Protein AF-A0A2W4M246-F1 (afdb_monomer)

Secondary structure (DSSP, 8-state):
-------TT---PPPP---SEEE-HHHHHHHHHHHHHIIIIIHHHH-TT--HHHHHHHHHHHHHHHHHHHHHHHHHHHHHHHHTT----SSEEEBTTBSTTTS----SSHHHHHHHHHHHHHHHHHHHHHHHTT-

Solvent-accessible surface area (backbone atoms only — not comparable to full-atom values): 7884 Å² total; per-residue (Å²): 140,87,89,76,84,74,67,95,68,86,67,83,69,82,76,73,93,60,72,59,64,42,77,42,76,61,36,55,53,48,52,53,51,46,29,50,44,30,40,72,58,47,36,56,72,77,42,62,88,49,54,76,67,60,27,47,51,52,18,45,52,52,45,54,51,50,52,50,48,54,51,52,25,48,49,41,31,43,53,46,17,49,73,71,72,26,92,58,67,86,50,46,58,42,42,82,90,47,41,77,82,77,44,63,50,81,48,92,41,75,66,52,43,51,52,52,63,44,42,26,59,49,51,50,49,52,55,53,49,55,55,61,76,75,110

Mean predicted aligned error: 11.43 Å

Radius of gyration: 18.91 Å; Cα contacts (8 Å, |Δi|>4): 111; chains: 1; bounding box: 40×26×62 Å

Foldseek 3Di:
DPPDPPPPPPDPPPDDPDPQEDEDPVVVVLLVVQLCCQLPPVCCVPPVVQDDPRSSVVSNVVSVVVVVLLVQLQVQLQVLLVVVVFDADSHQYQDPVGRLPRSQGPQPDPVSNVVSVVRSVVSSVVVVVVVVVVD

Sequence (135 aa):
MDWLATSRAGRILPRRPGQPFAFEPISVLALVAGLWFAATLYMPVVAPALTGSVRWLAALLIVLLAALSVLAHGFAHVAAARWLGSPAPARLRISLLGDAAQVWPRAASNRDGALAALIGPCASLLLAGARAGVW

Structure (mmCIF, N/CA/C/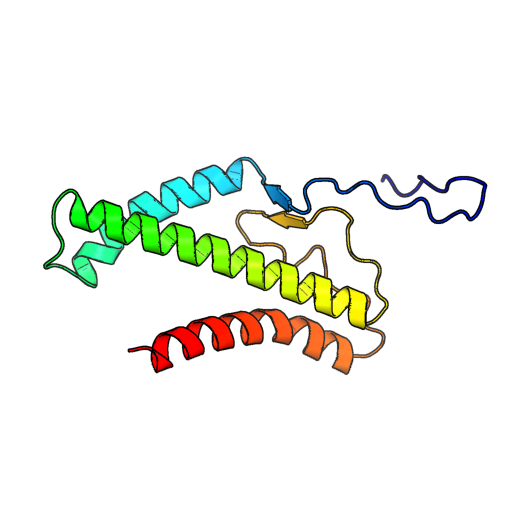O backbone):
data_AF-A0A2W4M246-F1
#
_entry.id   AF-A0A2W4M246-F1
#
loop_
_atom_site.group_PDB
_atom_site.id
_atom_site.type_symbol
_atom_site.label_atom_id
_atom_site.label_alt_id
_atom_site.label_comp_id
_atom_site.label_asym_id
_atom_site.label_entity_id
_atom_site.label_seq_id
_atom_site.pdbx_PDB_ins_code
_atom_site.Cartn_x
_atom_site.Cartn_y
_atom_site.Cartn_z
_atom_site.occupancy
_atom_site.B_iso_or_equiv
_atom_site.auth_seq_id
_atom_site.auth_comp_id
_atom_site.auth_asym_id
_atom_site.auth_atom_id
_atom_site.pdbx_PDB_model_num
ATOM 1 N N . MET A 1 1 ? 1.145 -6.935 27.470 1.00 39.19 1 MET A N 1
ATOM 2 C CA . MET A 1 1 ? 0.658 -6.279 28.696 1.00 39.19 1 MET A CA 1
ATOM 3 C C . MET A 1 1 ? 1.143 -4.845 28.673 1.00 39.19 1 MET A C 1
ATOM 5 O O . MET A 1 1 ? 2.340 -4.668 28.765 1.00 39.19 1 MET A O 1
ATOM 9 N N . ASP A 1 2 ? 0.234 -3.891 28.452 1.00 32.50 2 ASP A N 1
ATOM 10 C CA . ASP A 1 2 ? 0.412 -2.444 28.691 1.00 32.50 2 ASP A CA 1
ATOM 11 C C . ASP A 1 2 ? -0.978 -1.779 28.621 1.00 32.50 2 ASP A C 1
ATOM 13 O O . ASP A 1 2 ? -1.289 -0.957 27.764 1.00 32.50 2 ASP A O 1
ATOM 17 N N . TRP A 1 3 ? -1.881 -2.234 29.497 1.00 35.41 3 TRP A N 1
ATOM 18 C CA . TRP A 1 3 ? -3.277 -1.776 29.573 1.00 35.41 3 TRP A CA 1
ATOM 19 C C . TRP A 1 3 ? -3.534 -0.776 30.711 1.00 35.41 3 TRP A C 1
ATOM 21 O O . TRP A 1 3 ? -4.682 -0.533 31.068 1.00 35.41 3 TRP A O 1
ATOM 31 N N . LEU A 1 4 ? -2.498 -0.161 31.285 1.00 39.50 4 LEU A N 1
ATOM 32 C CA . LEU A 1 4 ? -2.653 0.736 32.434 1.00 39.50 4 LEU A CA 1
ATOM 33 C C . LEU A 1 4 ? -1.945 2.073 32.219 1.00 39.50 4 LEU A C 1
ATOM 35 O O . LEU A 1 4 ? -0.964 2.401 32.872 1.00 39.50 4 LEU A O 1
ATOM 39 N N . ALA A 1 5 ? -2.525 2.888 31.344 1.00 37.91 5 ALA A N 1
ATOM 40 C CA . ALA A 1 5 ? -2.490 4.337 31.515 1.00 37.91 5 ALA A CA 1
ATOM 41 C C . ALA A 1 5 ? -3.908 4.832 31.835 1.00 37.91 5 ALA A C 1
ATOM 43 O O . ALA A 1 5 ? -4.458 5.705 31.167 1.00 37.91 5 ALA A O 1
ATOM 44 N N . THR A 1 6 ? -4.530 4.238 32.856 1.00 41.91 6 THR A N 1
ATOM 45 C CA . THR A 1 6 ? -5.649 4.859 33.563 1.00 41.91 6 THR A CA 1
ATOM 46 C C . THR A 1 6 ? -5.091 6.048 34.335 1.00 41.91 6 THR A C 1
ATOM 48 O O . THR A 1 6 ? -4.593 5.927 35.453 1.00 41.91 6 THR A O 1
ATOM 51 N N . SER A 1 7 ? -5.144 7.234 33.726 1.00 41.03 7 SER A N 1
ATOM 52 C CA . SER A 1 7 ? -4.996 8.462 34.496 1.00 41.03 7 SER A CA 1
ATOM 53 C C . SER A 1 7 ? -6.153 8.508 35.501 1.00 41.03 7 SER A C 1
ATOM 55 O O . SER A 1 7 ? -7.328 8.445 35.139 1.00 41.03 7 SER A O 1
ATOM 57 N N . ARG A 1 8 ? -5.806 8.574 36.789 1.00 49.81 8 ARG A N 1
ATOM 58 C CA . ARG A 1 8 ? -6.686 8.572 37.976 1.00 49.81 8 ARG A CA 1
ATOM 59 C C . ARG A 1 8 ? -7.775 9.666 38.019 1.00 49.81 8 ARG A C 1
ATOM 61 O O . ARG A 1 8 ? -8.370 9.870 39.067 1.00 49.81 8 ARG A O 1
ATOM 68 N N . ALA A 1 9 ? -8.038 10.392 36.935 1.00 53.53 9 ALA A N 1
ATOM 69 C CA . ALA A 1 9 ? -8.818 11.629 36.965 1.00 53.53 9 ALA A CA 1
ATOM 70 C C . ALA A 1 9 ? -9.981 11.707 35.963 1.00 53.53 9 ALA A C 1
ATOM 72 O O . ALA A 1 9 ? -10.564 12.779 35.834 1.00 53.53 9 ALA A O 1
ATOM 73 N N . GLY A 1 10 ? -10.310 10.642 35.214 1.00 48.88 10 GLY A N 1
ATOM 74 C CA . GLY A 1 10 ? -11.451 10.654 34.274 1.00 48.88 10 GLY A CA 1
ATOM 75 C C . GLY A 1 10 ? -11.381 11.747 33.193 1.00 48.88 10 GLY A C 1
ATOM 76 O O . GLY A 1 10 ? -12.349 11.999 32.481 1.00 48.88 10 GLY A O 1
ATOM 77 N N . ARG A 1 11 ? -10.232 12.418 33.065 1.00 42.03 11 ARG A N 1
ATOM 78 C CA . ARG A 1 11 ? -10.022 13.537 32.158 1.00 42.03 11 ARG A CA 1
ATOM 79 C C . ARG A 1 11 ? -9.486 12.957 30.857 1.00 42.03 11 ARG A C 1
ATOM 81 O O . ARG A 1 11 ? -8.356 12.468 30.818 1.00 42.03 11 ARG A O 1
ATOM 88 N N . ILE A 1 12 ? -10.305 12.991 29.807 1.00 54.50 12 ILE A N 1
ATOM 89 C CA . ILE A 1 12 ? -9.874 12.700 28.437 1.00 54.50 12 ILE A CA 1
ATOM 90 C C . ILE A 1 12 ? -8.836 13.769 28.086 1.00 54.50 12 ILE A C 1
ATOM 92 O O . ILE A 1 12 ? -9.180 14.896 27.739 1.00 54.50 12 ILE A O 1
ATOM 96 N N . LEU A 1 13 ? 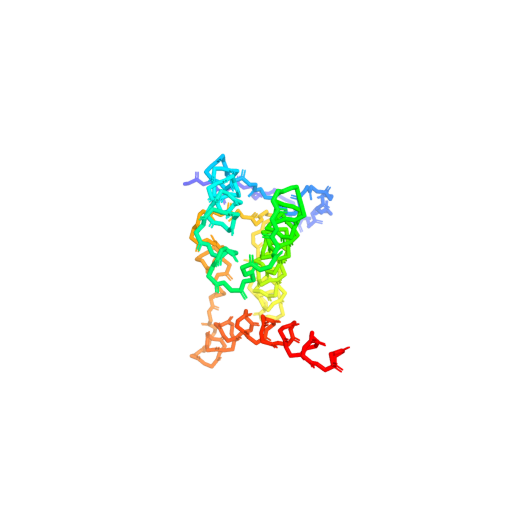-7.553 13.455 28.271 1.00 43.69 13 LEU A N 1
ATOM 97 C CA . LEU A 1 13 ? -6.480 14.352 27.864 1.00 43.69 13 LEU A CA 1
ATOM 98 C C . LEU A 1 13 ? -6.555 14.508 26.339 1.00 43.69 13 LEU A C 1
ATOM 100 O O . LEU A 1 13 ? -6.665 13.491 25.643 1.00 43.69 13 LEU A O 1
ATOM 104 N N . PRO A 1 14 ? -6.489 15.738 25.798 1.00 44.09 14 PRO A N 1
ATOM 105 C CA . PRO A 1 14 ? -6.400 15.929 24.360 1.00 44.09 14 PRO A CA 1
ATOM 106 C C . PRO A 1 14 ? -5.166 15.173 23.862 1.00 44.09 14 PRO A C 1
ATOM 108 O O . PRO A 1 14 ? -4.038 15.424 24.298 1.00 44.09 14 PRO A O 1
ATOM 111 N N . ARG A 1 15 ? -5.397 14.176 22.999 1.00 56.75 15 ARG A N 1
ATOM 112 C CA . ARG A 1 15 ? -4.327 13.390 22.381 1.00 56.75 15 ARG A CA 1
ATOM 113 C C . ARG A 1 15 ? -3.402 14.370 21.666 1.00 56.75 15 ARG A C 1
ATOM 115 O O . ARG A 1 15 ? -3.840 15.071 20.758 1.00 56.75 15 ARG A O 1
ATOM 122 N N . ARG A 1 16 ? -2.127 14.416 22.071 1.00 49.50 16 ARG A N 1
ATOM 123 C CA . ARG A 1 16 ? -1.098 15.102 21.280 1.00 49.50 16 ARG A CA 1
ATOM 124 C C . ARG A 1 16 ? -1.170 14.554 19.849 1.00 49.50 16 ARG A C 1
ATOM 126 O O . ARG A 1 16 ? -1.332 13.337 19.710 1.00 49.50 16 ARG A O 1
ATOM 133 N N . PRO A 1 17 ? -1.036 15.391 18.809 1.00 48.12 17 PRO A N 1
ATOM 134 C CA . PRO A 1 17 ? -0.925 14.921 17.436 1.00 48.12 17 PRO A CA 1
ATOM 135 C C . PRO A 1 17 ? 0.434 14.224 17.270 1.00 48.12 17 PRO A C 1
ATOM 137 O O . PRO A 1 17 ? 1.408 14.800 16.800 1.00 48.12 17 PRO A O 1
ATOM 140 N N . GLY A 1 18 ? 0.537 12.991 17.764 1.00 55.28 18 GLY A N 1
ATOM 141 C CA . GLY A 1 18 ? 1.623 12.085 17.421 1.00 55.28 18 GLY A CA 1
ATOM 142 C C . GLY A 1 18 ? 1.438 11.591 15.990 1.00 55.28 18 GLY A C 1
ATOM 143 O O . GLY A 1 18 ? 0.324 11.607 15.467 1.00 55.28 18 GLY A O 1
ATOM 144 N N . GLN A 1 19 ? 2.525 11.147 15.358 1.00 56.62 19 GLN A N 1
ATOM 145 C CA . GLN A 1 19 ? 2.469 10.560 14.019 1.00 56.62 19 GLN A CA 1
ATOM 146 C C . GLN A 1 19 ? 1.432 9.418 13.998 1.00 56.62 19 GLN A C 1
ATOM 148 O O . GLN A 1 19 ? 1.563 8.483 14.794 1.00 56.62 19 GLN A O 1
ATOM 153 N N . PRO A 1 20 ? 0.397 9.488 13.137 1.00 66.94 20 PRO A N 1
ATOM 154 C CA . PRO A 1 20 ? -0.701 8.520 13.143 1.00 66.94 20 PRO A CA 1
ATOM 155 C C . PRO A 1 20 ? -0.266 7.121 12.685 1.00 66.94 20 PRO A C 1
ATOM 157 O O . PRO A 1 20 ? -0.943 6.142 12.996 1.00 66.94 20 PRO A O 1
ATOM 160 N N . PHE A 1 21 ? 0.880 7.021 12.008 1.00 70.38 21 PHE A N 1
ATOM 161 C CA . PHE A 1 21 ? 1.438 5.783 11.475 1.00 70.38 21 PHE A CA 1
ATOM 162 C C . PHE A 1 21 ? 2.781 5.460 12.129 1.00 70.38 21 PHE A C 1
ATOM 164 O O . PHE A 1 21 ? 3.608 6.345 12.347 1.00 70.38 21 PHE A O 1
ATOM 171 N N . ALA A 1 22 ? 3.001 4.179 12.403 1.00 77.56 22 ALA A N 1
ATOM 172 C CA . ALA A 1 22 ? 4.293 3.625 12.772 1.00 77.56 22 ALA A CA 1
ATOM 173 C C . ALA A 1 22 ? 4.675 2.558 11.738 1.00 77.56 22 ALA A C 1
ATOM 175 O O . ALA A 1 22 ? 3.939 1.592 11.536 1.00 77.56 22 ALA A O 1
ATOM 176 N N . PHE A 1 23 ? 5.814 2.741 11.074 1.00 76.56 23 PHE A N 1
ATOM 177 C CA . PHE A 1 23 ? 6.326 1.788 10.092 1.00 76.56 23 PHE A CA 1
ATOM 178 C C . PHE A 1 23 ? 7.302 0.831 10.760 1.00 76.56 23 PHE A C 1
ATOM 180 O O . PHE A 1 23 ? 8.226 1.261 11.452 1.00 76.56 23 PHE A O 1
ATOM 187 N N . GLU A 1 24 ? 7.112 -0.466 10.545 1.00 81.62 24 GLU A N 1
ATOM 188 C CA . GLU A 1 24 ? 8.115 -1.442 10.949 1.00 81.62 24 GLU A CA 1
ATOM 189 C C . GLU A 1 24 ? 9.294 -1.435 9.965 1.00 81.62 24 GLU A C 1
ATOM 191 O O . GLU A 1 24 ? 9.094 -1.180 8.775 1.00 81.62 24 GLU A O 1
ATOM 196 N N . PRO A 1 25 ? 10.526 -1.742 10.413 1.00 80.19 25 PRO A N 1
ATOM 197 C CA . PRO A 1 25 ? 11.691 -1.797 9.526 1.00 80.19 25 PRO A CA 1
ATOM 198 C C . PRO A 1 25 ? 11.478 -2.705 8.306 1.00 80.19 25 PRO A C 1
ATOM 200 O O . PRO A 1 25 ? 11.946 -2.407 7.208 1.00 80.19 25 PRO A O 1
ATOM 203 N N . ILE A 1 26 ? 10.704 -3.781 8.475 1.00 82.56 26 ILE A N 1
ATOM 204 C CA . ILE A 1 26 ? 10.364 -4.713 7.397 1.00 82.56 26 ILE A CA 1
ATOM 205 C C . ILE A 1 26 ? 9.539 -4.062 6.275 1.00 82.56 26 ILE A C 1
ATOM 207 O O . ILE A 1 26 ? 9.637 -4.470 5.122 1.00 82.56 26 ILE A O 1
ATOM 211 N N . SER A 1 27 ? 8.787 -3.004 6.575 1.00 81.75 27 SER A N 1
ATOM 212 C CA . SER A 1 27 ? 7.986 -2.266 5.595 1.00 81.75 27 SER A CA 1
ATOM 213 C C . SER A 1 27 ? 8.869 -1.468 4.629 1.00 81.75 27 SER A C 1
ATOM 215 O O . SER A 1 27 ? 8.518 -1.313 3.463 1.00 81.75 27 SER A O 1
ATOM 217 N N . VAL A 1 28 ? 10.059 -1.033 5.063 1.00 85.38 28 VAL A N 1
ATOM 218 C CA . VAL A 1 28 ? 11.060 -0.422 4.170 1.00 85.38 28 VAL A CA 1
ATOM 219 C C . VAL A 1 28 ? 11.627 -1.467 3.214 1.00 85.38 28 VAL A C 1
ATOM 221 O O . VAL A 1 28 ? 11.717 -1.218 2.012 1.00 85.38 28 VAL A O 1
ATOM 224 N N . LEU A 1 29 ? 11.948 -2.660 3.723 1.00 88.38 29 LEU A N 1
ATOM 225 C CA . LEU A 1 29 ? 12.412 -3.764 2.884 1.00 88.38 29 LEU A CA 1
ATOM 226 C C . LEU A 1 29 ? 11.350 -4.159 1.848 1.00 88.38 29 LEU A C 1
ATOM 228 O O . LEU A 1 29 ? 11.691 -4.402 0.695 1.00 88.38 29 LEU A O 1
ATOM 232 N N . ALA A 1 30 ? 10.070 -4.141 2.229 1.00 87.62 30 ALA A N 1
ATOM 233 C CA . ALA A 1 30 ? 8.948 -4.372 1.322 1.00 87.62 30 ALA A CA 1
ATOM 234 C C . ALA A 1 30 ? 8.908 -3.363 0.168 1.00 87.62 30 ALA A C 1
ATOM 236 O O . ALA A 1 30 ? 8.714 -3.752 -0.979 1.00 87.62 30 ALA A O 1
ATOM 237 N N . LEU A 1 31 ? 9.119 -2.074 0.458 1.00 89.38 31 LEU A N 1
ATOM 238 C CA . LEU A 1 31 ? 9.141 -1.019 -0.560 1.00 89.38 31 LEU A CA 1
ATOM 239 C C . LEU A 1 31 ? 10.314 -1.194 -1.526 1.00 89.38 31 LEU A C 1
ATOM 241 O O . LEU A 1 31 ? 10.133 -1.082 -2.736 1.00 89.38 31 LEU A O 1
ATOM 245 N N . VAL A 1 32 ? 11.503 -1.509 -1.007 1.00 93.62 32 VAL A N 1
ATOM 246 C CA . VAL A 1 32 ? 12.697 -1.743 -1.833 1.00 93.62 32 VAL A CA 1
ATOM 247 C C . VAL A 1 32 ? 12.524 -2.992 -2.698 1.00 93.62 32 VAL A C 1
ATOM 249 O O . VAL A 1 32 ? 12.759 -2.942 -3.905 1.00 93.62 32 VAL A O 1
ATOM 252 N N . ALA A 1 33 ? 12.065 -4.098 -2.107 1.00 93.81 33 ALA A N 1
ATOM 253 C CA . ALA A 1 33 ? 11.804 -5.341 -2.826 1.00 93.81 33 ALA A CA 1
ATOM 254 C C . ALA A 1 33 ? 10.697 -5.160 -3.875 1.00 93.81 33 ALA A C 1
ATOM 256 O O . ALA A 1 33 ? 10.833 -5.631 -5.002 1.00 93.81 33 ALA A O 1
ATOM 257 N N . GLY A 1 34 ? 9.639 -4.422 -3.531 1.00 93.62 34 GLY A N 1
ATOM 258 C CA . GLY A 1 34 ? 8.549 -4.069 -4.434 1.00 93.62 34 GLY A CA 1
ATOM 259 C C . GLY A 1 34 ? 9.015 -3.210 -5.606 1.00 93.62 34 GLY A C 1
ATOM 260 O O . GLY A 1 34 ? 8.628 -3.477 -6.738 1.00 93.62 34 GLY A O 1
ATOM 261 N N . LEU A 1 35 ? 9.891 -2.228 -5.366 1.00 96.38 35 LEU A N 1
ATOM 262 C CA . LEU A 1 35 ? 10.482 -1.400 -6.422 1.00 96.38 35 LEU A CA 1
ATOM 263 C C . LEU A 1 35 ? 11.336 -2.233 -7.369 1.00 96.38 35 LEU A C 1
ATOM 265 O O . LEU A 1 35 ? 11.183 -2.126 -8.586 1.00 96.38 35 LEU A O 1
ATOM 269 N N . TRP A 1 36 ? 12.207 -3.075 -6.814 1.00 97.62 36 TRP A N 1
ATOM 270 C CA . TRP A 1 36 ? 13.020 -3.982 -7.608 1.00 97.62 36 TRP A CA 1
ATOM 271 C C . TRP A 1 36 ? 12.133 -4.901 -8.452 1.00 97.62 36 TRP A C 1
ATOM 273 O O . TRP A 1 36 ? 12.256 -4.892 -9.672 1.00 97.62 36 TRP A O 1
ATOM 283 N N . PHE A 1 37 ? 11.175 -5.597 -7.832 1.00 97.06 37 PHE A N 1
ATOM 284 C CA . PHE A 1 37 ? 10.224 -6.480 -8.513 1.00 97.06 37 PHE A CA 1
ATOM 285 C C . PHE A 1 37 ? 9.469 -5.751 -9.631 1.00 97.06 37 PHE A C 1
ATOM 287 O O . PHE A 1 37 ? 9.383 -6.240 -10.760 1.00 97.06 37 PHE A O 1
ATOM 294 N N . ALA A 1 38 ? 8.950 -4.557 -9.335 1.00 96.00 38 ALA A N 1
ATOM 295 C CA . ALA A 1 38 ? 8.209 -3.756 -10.292 1.00 96.00 38 ALA A CA 1
ATOM 296 C C . ALA A 1 38 ? 9.081 -3.387 -11.503 1.00 96.00 38 ALA A C 1
ATOM 298 O O . ALA A 1 38 ? 8.644 -3.529 -12.644 1.00 96.00 38 ALA A O 1
ATOM 299 N N . ALA A 1 39 ? 10.324 -2.959 -11.273 1.00 96.44 39 ALA A N 1
ATOM 300 C CA . ALA A 1 39 ? 11.232 -2.521 -12.327 1.00 96.44 39 ALA A CA 1
ATOM 301 C C . ALA A 1 39 ? 11.829 -3.674 -13.150 1.00 96.44 39 ALA A C 1
ATOM 303 O O . ALA A 1 39 ? 12.065 -3.498 -14.348 1.00 96.44 39 ALA A O 1
ATOM 304 N N . THR A 1 40 ? 12.101 -4.830 -12.536 1.00 96.69 40 THR A N 1
ATOM 305 C CA . THR A 1 40 ? 12.867 -5.917 -13.170 1.00 96.69 40 THR A CA 1
ATOM 306 C C . THR A 1 40 ? 12.013 -7.073 -13.667 1.00 96.69 40 THR A C 1
ATOM 308 O O . THR A 1 40 ? 12.424 -7.730 -14.619 1.00 96.69 40 THR A O 1
ATOM 311 N N . LEU A 1 41 ? 10.841 -7.314 -13.072 1.00 96.44 41 LEU A N 1
ATOM 312 C CA . LEU A 1 41 ? 9.983 -8.451 -13.417 1.00 96.44 41 LEU A CA 1
ATOM 313 C C . LEU A 1 41 ? 8.628 -8.007 -13.973 1.00 96.44 41 LEU A C 1
ATOM 315 O O . LEU A 1 41 ? 8.199 -8.512 -15.004 1.00 96.44 41 LEU A O 1
ATOM 319 N N . TYR A 1 42 ? 7.966 -7.037 -13.341 1.00 94.94 42 TYR A N 1
ATOM 320 C CA . TYR A 1 42 ? 6.615 -6.626 -13.741 1.00 94.94 42 TYR A CA 1
ATOM 321 C C . TYR A 1 42 ? 6.600 -5.720 -14.983 1.00 94.94 42 TYR A C 1
ATOM 323 O O . TYR A 1 42 ? 5.933 -6.019 -15.973 1.00 94.94 42 TYR A O 1
ATOM 331 N N . MET A 1 43 ? 7.358 -4.619 -14.966 1.00 94.75 43 MET A N 1
ATOM 332 C CA . MET A 1 43 ? 7.384 -3.649 -16.067 1.00 94.75 43 MET A CA 1
ATOM 333 C C . MET A 1 43 ? 7.864 -4.220 -17.406 1.00 94.75 43 MET A C 1
ATOM 335 O O . MET A 1 43 ? 7.258 -3.870 -18.414 1.00 94.75 43 MET A O 1
ATOM 339 N N . PRO A 1 44 ? 8.867 -5.117 -17.473 1.00 95.38 44 PRO A N 1
ATOM 340 C CA . PRO A 1 44 ? 9.241 -5.742 -18.742 1.00 95.38 44 PRO A CA 1
ATOM 341 C C . PRO A 1 44 ? 8.117 -6.554 -19.395 1.00 95.38 44 PRO A C 1
ATOM 343 O O . PRO A 1 44 ? 8.110 -6.694 -20.612 1.00 95.38 44 PRO A O 1
ATOM 346 N N . VAL A 1 45 ? 7.170 -7.070 -18.606 1.00 96.19 45 VAL A N 1
ATOM 347 C CA . VAL A 1 45 ? 6.022 -7.836 -19.111 1.00 96.19 45 VAL A CA 1
ATOM 348 C C . VAL A 1 45 ? 4.872 -6.909 -19.506 1.00 96.19 45 VAL A C 1
ATOM 350 O O .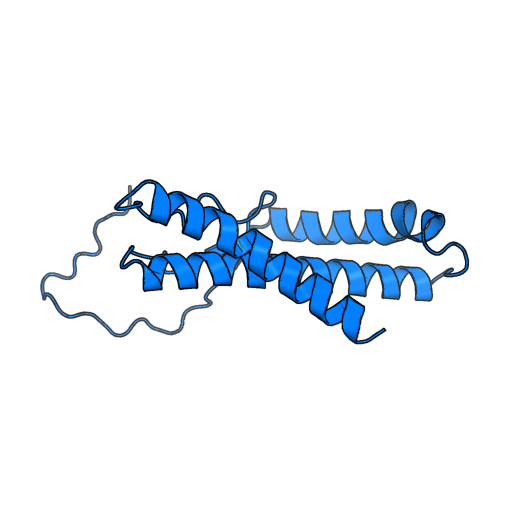 VAL A 1 45 ? 4.280 -7.080 -20.566 1.00 96.19 45 VAL A O 1
ATOM 353 N N . VAL A 1 46 ? 4.550 -5.920 -18.667 1.00 93.44 46 VAL A N 1
ATOM 354 C CA . VAL A 1 46 ? 3.355 -5.071 -18.846 1.00 93.44 46 VAL A CA 1
ATOM 355 C C . VAL A 1 46 ? 3.605 -3.871 -19.760 1.00 93.44 46 VAL A C 1
ATOM 357 O O . VAL A 1 46 ? 2.700 -3.421 -20.456 1.00 93.44 46 VAL A O 1
ATOM 360 N N . ALA A 1 47 ? 4.826 -3.343 -19.766 1.00 92.94 47 ALA A N 1
ATOM 361 C CA . ALA A 1 47 ? 5.205 -2.158 -20.523 1.00 92.94 47 ALA A CA 1
ATOM 362 C C . ALA A 1 47 ? 6.617 -2.319 -21.124 1.00 92.94 47 ALA A C 1
ATOM 364 O O . ALA A 1 47 ? 7.520 -1.550 -20.782 1.00 92.94 47 ALA A O 1
ATOM 365 N N . PRO A 1 48 ? 6.831 -3.291 -22.037 1.00 93.94 48 PRO A N 1
ATOM 366 C CA . PRO A 1 48 ? 8.155 -3.613 -22.586 1.00 93.94 48 PRO A CA 1
ATOM 367 C C . PRO A 1 48 ? 8.824 -2.440 -23.319 1.00 93.94 48 PRO A C 1
ATOM 369 O O . PRO A 1 48 ? 10.047 -2.394 -23.421 1.00 93.94 48 PRO A O 1
ATOM 372 N N . ALA A 1 49 ? 8.037 -1.472 -23.799 1.00 95.00 49 ALA A N 1
ATOM 373 C CA . ALA A 1 49 ? 8.542 -0.254 -24.429 1.00 95.00 49 ALA A CA 1
ATOM 374 C C . ALA A 1 49 ? 9.267 0.691 -23.447 1.00 95.00 49 ALA A C 1
ATOM 376 O O . ALA A 1 49 ? 10.080 1.510 -23.874 1.00 95.00 49 ALA A O 1
ATOM 377 N N . LEU A 1 50 ? 8.996 0.598 -22.138 1.00 93.50 50 LEU A N 1
ATOM 378 C CA . LEU A 1 50 ? 9.676 1.406 -21.128 1.00 93.50 50 LEU A CA 1
ATOM 379 C C . LEU A 1 50 ? 11.025 0.774 -20.781 1.00 93.50 50 LEU A C 1
ATOM 381 O O . LEU A 1 50 ? 11.099 -0.302 -20.187 1.00 93.50 50 LEU A O 1
ATOM 385 N N . THR A 1 51 ? 12.111 1.476 -21.098 1.00 92.75 51 THR A N 1
ATOM 386 C CA . THR A 1 51 ? 13.481 1.011 -20.849 1.00 92.75 51 THR A CA 1
ATOM 387 C C . THR A 1 51 ? 14.265 1.993 -19.975 1.00 92.75 51 THR A C 1
ATOM 389 O O . THR A 1 51 ? 13.824 3.112 -19.693 1.00 92.75 51 THR A O 1
ATOM 392 N N . GLY A 1 52 ? 15.424 1.547 -19.476 1.00 94.56 52 GLY A N 1
ATOM 393 C CA . GLY A 1 52 ? 16.349 2.386 -18.709 1.00 94.56 52 GLY A CA 1
ATOM 394 C C . GLY A 1 52 ? 15.699 3.077 -17.505 1.00 94.56 52 GLY A C 1
ATOM 395 O O . GLY A 1 52 ? 14.961 2.453 -16.740 1.00 94.56 52 GLY A O 1
ATOM 39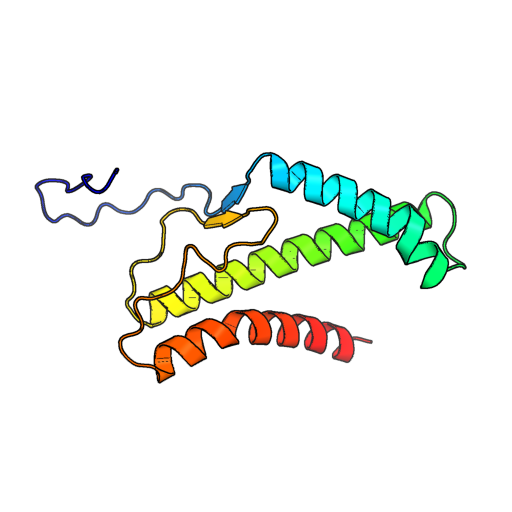6 N N . SER A 1 53 ? 15.982 4.370 -17.343 1.00 95.56 53 SER A N 1
ATOM 397 C CA . SER A 1 53 ? 15.531 5.188 -16.208 1.00 95.56 53 SER A CA 1
ATOM 398 C C . SER A 1 53 ? 14.018 5.410 -16.172 1.00 95.56 53 SER A C 1
ATOM 400 O O . SER A 1 53 ? 13.443 5.495 -15.089 1.00 95.56 53 SER A O 1
ATOM 402 N N . VAL A 1 54 ? 13.349 5.454 -17.330 1.00 94.25 54 VAL A N 1
ATOM 403 C CA . VAL A 1 54 ? 11.894 5.682 -17.405 1.00 94.25 54 VAL A CA 1
ATOM 404 C C . VAL A 1 54 ? 11.133 4.514 -16.777 1.00 94.25 54 VAL A C 1
ATOM 406 O O . VAL A 1 54 ? 10.177 4.720 -16.032 1.00 94.25 54 VAL A O 1
ATOM 409 N N . ARG A 1 55 ? 11.609 3.282 -16.993 1.00 95.50 55 ARG A N 1
ATOM 410 C CA . ARG A 1 55 ? 11.062 2.078 -16.352 1.00 95.50 55 ARG A CA 1
ATOM 411 C C . ARG A 1 55 ? 11.168 2.131 -14.828 1.00 95.50 55 ARG A C 1
ATOM 413 O O . ARG A 1 55 ? 10.211 1.798 -14.135 1.00 95.50 55 ARG A O 1
ATOM 420 N N . TRP A 1 56 ? 12.318 2.556 -14.307 1.00 96.94 56 TRP A N 1
ATOM 421 C CA . TRP A 1 56 ? 12.535 2.691 -12.863 1.00 96.94 56 TRP A CA 1
ATOM 422 C C . TRP A 1 56 ? 11.660 3.784 -12.250 1.00 96.94 56 TRP A C 1
ATOM 424 O O . TRP A 1 56 ? 11.100 3.577 -11.176 1.00 96.94 56 TRP A O 1
ATOM 434 N N . LEU A 1 57 ? 11.483 4.910 -12.946 1.00 94.94 57 LEU A N 1
ATOM 435 C CA . LEU A 1 57 ? 10.568 5.966 -12.519 1.00 94.94 57 LEU A CA 1
ATOM 436 C C . LEU A 1 57 ? 9.119 5.463 -12.466 1.00 94.94 57 LEU A C 1
ATOM 438 O O . LEU A 1 57 ? 8.439 5.665 -11.464 1.00 94.94 57 LEU A O 1
ATOM 442 N N . ALA A 1 58 ? 8.658 4.768 -13.509 1.00 92.25 58 ALA A N 1
ATOM 443 C CA . ALA A 1 58 ? 7.317 4.190 -13.540 1.00 92.25 58 ALA A CA 1
ATOM 444 C C . ALA A 1 58 ? 7.109 3.173 -12.403 1.00 92.25 58 ALA A C 1
ATOM 446 O O . ALA A 1 58 ? 6.106 3.237 -11.693 1.00 92.25 58 ALA A O 1
ATOM 447 N N . ALA A 1 59 ? 8.082 2.286 -12.174 1.00 94.81 59 ALA A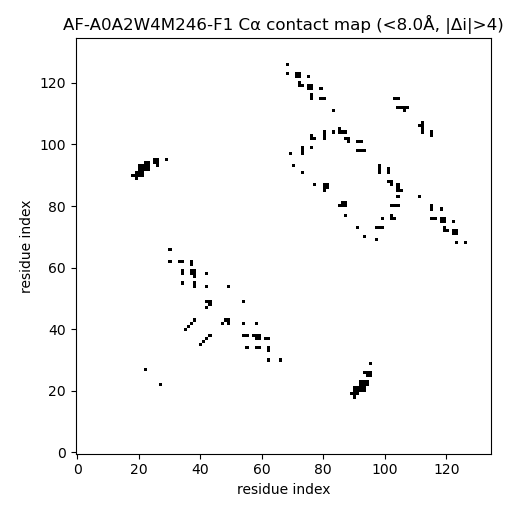 N 1
ATOM 448 C CA . ALA A 1 59 ? 8.060 1.330 -11.070 1.00 94.81 59 ALA A CA 1
ATOM 449 C C . ALA A 1 59 ? 8.004 2.021 -9.695 1.00 94.81 59 ALA A C 1
ATOM 451 O O . ALA A 1 59 ? 7.209 1.627 -8.843 1.00 94.81 59 ALA A O 1
ATOM 452 N N . LEU A 1 60 ? 8.789 3.085 -9.492 1.00 94.31 60 LEU A N 1
ATOM 453 C CA . LEU A 1 60 ? 8.757 3.886 -8.268 1.00 94.31 60 LEU A CA 1
ATOM 454 C C . LEU A 1 60 ? 7.381 4.506 -8.040 1.00 94.31 60 LEU A C 1
ATOM 456 O O . LEU A 1 60 ? 6.834 4.384 -6.946 1.00 94.31 60 LEU A O 1
ATOM 460 N N . LEU A 1 61 ? 6.792 5.117 -9.068 1.00 92.62 61 LEU A N 1
ATOM 461 C CA . LEU A 1 61 ? 5.451 5.692 -8.974 1.00 92.62 61 LEU A CA 1
ATOM 462 C C . LEU A 1 61 ? 4.405 4.631 -8.616 1.00 92.62 61 LEU A C 1
ATOM 464 O O . LEU A 1 61 ? 3.561 4.881 -7.759 1.00 92.62 61 LEU A O 1
ATOM 468 N N . ILE A 1 62 ? 4.482 3.439 -9.212 1.00 90.44 62 ILE A N 1
ATOM 469 C CA . ILE A 1 62 ? 3.581 2.322 -8.892 1.00 90.44 62 ILE A CA 1
ATOM 470 C C . ILE A 1 62 ? 3.705 1.924 -7.419 1.00 90.44 62 ILE A C 1
ATOM 472 O O . ILE A 1 62 ? 2.690 1.808 -6.736 1.00 90.44 62 ILE A O 1
ATOM 476 N N . VAL A 1 63 ? 4.926 1.751 -6.909 1.00 91.44 63 VAL A N 1
ATOM 477 C CA . VAL A 1 63 ? 5.150 1.355 -5.510 1.00 91.44 63 VAL A CA 1
ATOM 478 C C . VAL A 1 63 ? 4.686 2.436 -4.538 1.00 91.44 63 VAL A C 1
ATOM 480 O O . VAL A 1 63 ? 4.055 2.115 -3.533 1.00 91.44 63 VAL A O 1
ATOM 483 N N . LEU A 1 64 ? 4.931 3.713 -4.839 1.00 89.38 64 LEU A N 1
ATOM 484 C CA . LEU A 1 64 ? 4.456 4.828 -4.015 1.00 89.38 64 LEU A CA 1
ATOM 485 C C . LEU A 1 64 ? 2.925 4.907 -3.990 1.00 89.38 64 LEU A C 1
ATOM 487 O O . LEU A 1 64 ? 2.337 5.089 -2.924 1.00 89.38 64 LEU A O 1
ATOM 491 N N . LEU A 1 65 ? 2.272 4.722 -5.139 1.00 87.81 65 LEU A N 1
ATOM 492 C CA . LEU A 1 65 ? 0.811 4.673 -5.225 1.00 87.81 65 LEU A CA 1
ATOM 493 C C . LEU A 1 65 ? 0.241 3.467 -4.472 1.00 87.81 65 LEU A C 1
ATOM 495 O O . LEU A 1 65 ? -0.751 3.606 -3.759 1.00 87.81 65 LEU A O 1
ATOM 499 N N . ALA A 1 66 ? 0.881 2.302 -4.577 1.00 84.94 66 ALA A N 1
ATOM 500 C CA . ALA A 1 66 ? 0.492 1.115 -3.824 1.00 84.94 66 ALA A CA 1
ATOM 501 C C . ALA A 1 66 ? 0.626 1.346 -2.311 1.00 84.94 66 ALA A C 1
ATOM 503 O O . ALA A 1 66 ? -0.306 1.058 -1.560 1.00 84.94 66 ALA A O 1
ATOM 504 N N . ALA A 1 67 ? 1.735 1.941 -1.862 1.00 85.06 67 ALA A N 1
ATOM 505 C CA . ALA A 1 67 ? 1.940 2.298 -0.462 1.00 85.06 67 ALA A CA 1
ATOM 506 C C . ALA A 1 67 ? 0.864 3.277 0.034 1.00 85.06 67 ALA A C 1
ATOM 508 O O . ALA A 1 67 ? 0.273 3.064 1.092 1.00 85.06 67 ALA A O 1
ATOM 509 N N . LEU A 1 68 ? 0.549 4.309 -0.756 1.00 85.69 68 LEU A N 1
ATOM 510 C CA . LEU A 1 68 ? -0.519 5.256 -0.442 1.00 85.69 68 LEU A CA 1
ATOM 511 C C . LEU A 1 68 ? -1.890 4.570 -0.359 1.00 85.69 68 LEU A C 1
ATOM 513 O O . LEU A 1 68 ? -2.661 4.858 0.554 1.00 85.69 68 LEU A O 1
ATOM 517 N N . SER A 1 69 ? -2.177 3.631 -1.261 1.00 83.19 69 SER A N 1
ATOM 518 C CA . SER A 1 69 ? -3.411 2.839 -1.237 1.00 83.19 69 SER A CA 1
ATOM 519 C C . SER A 1 69 ? -3.526 1.998 0.037 1.00 83.19 69 SER A C 1
ATOM 521 O O . SER A 1 69 ? -4.593 1.954 0.646 1.00 83.19 69 SER A O 1
ATOM 523 N N . VAL A 1 70 ? -2.436 1.369 0.486 1.00 81.88 70 VAL A N 1
ATOM 524 C CA . VAL A 1 70 ? -2.413 0.605 1.747 1.00 81.88 70 VAL A CA 1
ATOM 525 C C . VAL A 1 70 ? -2.651 1.519 2.953 1.00 81.88 70 VAL A C 1
ATOM 527 O O . VAL A 1 70 ? -3.418 1.168 3.850 1.00 81.88 70 VAL A O 1
ATOM 530 N N . LEU A 1 71 ? -2.056 2.715 2.965 1.00 81.75 71 LEU A N 1
ATOM 531 C CA . LEU A 1 71 ? -2.291 3.702 4.024 1.00 81.75 71 LEU A CA 1
ATOM 532 C C . LEU A 1 71 ? -3.753 4.168 4.051 1.00 81.75 71 LEU A C 1
ATOM 534 O O . LEU A 1 71 ? -4.359 4.226 5.122 1.00 81.75 71 LEU A O 1
ATOM 538 N N . ALA A 1 72 ? -4.334 4.457 2.884 1.00 81.94 72 ALA A N 1
ATOM 539 C CA . ALA A 1 72 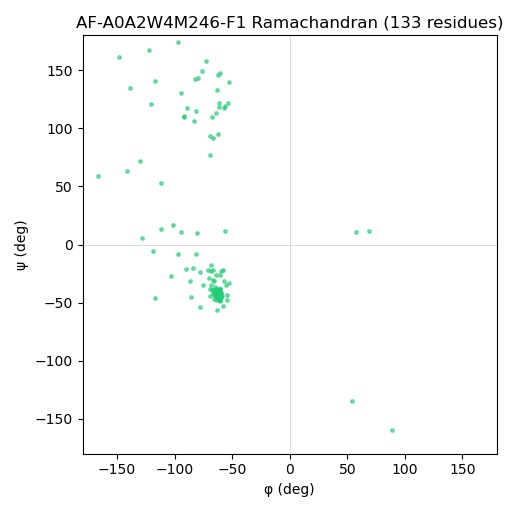? -5.738 4.839 2.758 1.00 81.94 72 ALA A CA 1
ATOM 540 C C . ALA A 1 72 ? -6.681 3.713 3.216 1.00 81.94 72 ALA A C 1
ATOM 542 O O . ALA A 1 72 ? -7.646 3.970 3.935 1.00 81.94 72 ALA A O 1
ATOM 543 N N . HIS A 1 73 ? -6.369 2.464 2.865 1.00 81.25 73 HIS A N 1
ATOM 544 C CA . HIS A 1 73 ? -7.104 1.278 3.300 1.00 81.25 73 HIS A CA 1
ATOM 545 C C . HIS A 1 73 ? -7.093 1.122 4.832 1.00 81.25 73 HIS A C 1
ATOM 547 O O . HIS A 1 73 ? -8.151 0.978 5.445 1.00 81.25 73 HIS A O 1
ATOM 553 N N . GLY A 1 74 ? -5.922 1.221 5.473 1.00 78.75 74 GLY A N 1
ATOM 554 C CA . GLY A 1 74 ? -5.815 1.178 6.938 1.00 78.75 74 GLY A CA 1
ATOM 555 C C . GLY A 1 74 ? -6.564 2.332 7.616 1.00 78.75 74 GLY A C 1
ATOM 556 O O . GLY A 1 74 ? -7.293 2.135 8.590 1.00 78.75 74 GLY A O 1
ATOM 557 N N . PHE A 1 75 ? -6.476 3.540 7.049 1.00 78.94 75 PHE A N 1
ATOM 558 C CA . PHE A 1 75 ? -7.234 4.692 7.541 1.00 78.94 75 PHE A CA 1
ATOM 559 C C . PHE A 1 75 ? -8.751 4.472 7.459 1.00 78.94 75 PHE A C 1
ATOM 561 O O . PHE A 1 75 ? -9.469 4.835 8.392 1.00 78.94 75 PHE A O 1
ATOM 568 N N . ALA A 1 76 ? -9.244 3.839 6.391 1.00 79.38 76 ALA A N 1
ATOM 569 C CA . ALA A 1 76 ? -10.659 3.513 6.243 1.00 79.38 76 ALA A CA 1
ATOM 570 C C . ALA A 1 76 ? -11.142 2.555 7.347 1.00 79.38 76 ALA A C 1
ATOM 572 O O . ALA A 1 76 ? -12.201 2.786 7.935 1.00 79.38 76 ALA A O 1
ATOM 573 N N . HIS A 1 77 ? -10.342 1.547 7.711 1.00 77.75 77 HIS A N 1
ATOM 574 C CA . HIS A 1 77 ? -10.656 0.668 8.843 1.00 77.75 77 HIS A CA 1
ATOM 575 C C . HIS A 1 77 ? -10.685 1.414 10.181 1.00 77.75 77 HIS A C 1
ATOM 577 O O . HIS A 1 77 ? -11.609 1.215 10.970 1.00 77.75 77 HIS A O 1
ATOM 583 N N . VAL A 1 78 ? -9.741 2.329 10.432 1.00 77.38 78 VAL A N 1
ATOM 584 C CA . VAL A 1 78 ? -9.781 3.188 11.632 1.00 77.38 78 VAL A CA 1
ATOM 585 C C . VAL A 1 78 ? -11.023 4.063 11.652 1.00 77.38 78 VAL A C 1
ATOM 587 O O . VAL A 1 78 ? -11.670 4.179 12.694 1.00 77.38 78 VAL A O 1
ATOM 590 N N . ALA A 1 79 ? -11.361 4.688 10.527 1.00 77.94 79 ALA A N 1
ATOM 591 C CA . ALA A 1 79 ? -12.545 5.525 10.418 1.00 77.94 79 ALA A CA 1
ATOM 592 C C . ALA A 1 79 ? -13.817 4.718 10.723 1.00 77.94 79 ALA A C 1
ATOM 594 O O . ALA A 1 79 ? -14.635 5.157 11.531 1.00 77.94 79 ALA A O 1
ATOM 595 N N . ALA A 1 80 ? -13.935 3.507 10.173 1.00 76.25 80 ALA A N 1
ATOM 596 C CA . ALA A 1 80 ? -15.053 2.607 10.439 1.00 76.25 80 ALA A CA 1
ATOM 597 C C . ALA A 1 80 ? -15.118 2.154 11.899 1.00 76.25 80 ALA A C 1
ATOM 599 O O . ALA A 1 80 ? -16.179 2.225 12.512 1.00 76.25 80 ALA A O 1
ATOM 600 N N . ALA A 1 81 ? -13.991 1.751 12.493 1.00 74.69 81 ALA A N 1
ATOM 601 C CA . ALA A 1 81 ? -13.947 1.352 13.897 1.00 74.69 81 ALA A CA 1
ATOM 602 C C . ALA A 1 81 ? -14.387 2.497 14.823 1.00 74.69 81 ALA A C 1
ATOM 604 O O . ALA A 1 81 ? -15.165 2.275 15.750 1.00 74.69 81 ALA A O 1
ATOM 605 N N . ARG A 1 82 ? -13.953 3.734 14.537 1.00 76.44 82 ARG A N 1
ATOM 606 C CA . ARG A 1 82 ? -14.374 4.932 15.283 1.00 76.44 82 ARG A CA 1
ATOM 607 C C . ARG A 1 82 ? -15.857 5.229 15.098 1.00 76.44 82 ARG A C 1
ATOM 609 O O . ARG A 1 82 ? -16.512 5.598 16.068 1.00 76.44 82 ARG A O 1
ATOM 616 N N . TRP A 1 83 ? -16.380 5.066 13.884 1.00 77.25 83 TRP A N 1
ATOM 617 C CA . TRP A 1 83 ? -17.802 5.261 13.600 1.00 77.25 83 TRP A CA 1
ATOM 618 C C . TRP A 1 83 ? -18.682 4.236 14.327 1.00 77.25 83 TRP A C 1
ATOM 620 O O . TRP A 1 83 ? -19.728 4.591 14.859 1.00 77.25 83 TRP A O 1
ATOM 630 N N . LEU A 1 84 ? -18.202 2.998 14.453 1.00 77.81 84 LEU A N 1
ATOM 631 C CA . LEU A 1 84 ? -18.850 1.912 15.192 1.00 77.81 84 LEU A CA 1
ATOM 632 C C . LEU A 1 84 ? -18.620 1.976 16.717 1.00 77.81 84 LEU A C 1
ATOM 634 O O . LEU A 1 84 ? -18.906 1.014 17.426 1.00 77.81 84 LEU A O 1
ATOM 638 N N . GLY A 1 85 ? -18.060 3.072 17.242 1.00 74.00 85 GLY A N 1
ATOM 639 C CA . GLY A 1 85 ? -17.831 3.256 18.680 1.00 74.00 85 GLY A CA 1
ATOM 640 C C . GLY A 1 85 ? -16.752 2.347 19.284 1.00 74.00 85 GLY A C 1
ATOM 641 O O . GLY A 1 85 ? -16.616 2.282 20.505 1.00 74.00 85 GLY A O 1
ATOM 642 N N . SER A 1 86 ? -15.964 1.654 18.457 1.00 71.94 86 SER A N 1
ATOM 643 C CA . SER A 1 86 ? -14.859 0.816 18.919 1.00 71.94 86 SER A CA 1
ATOM 644 C C . SER A 1 86 ? -13.598 1.647 19.193 1.00 71.94 86 SER A C 1
ATOM 646 O O . SER A 1 86 ? -13.284 2.585 18.452 1.00 71.94 86 SER A O 1
ATOM 648 N N . PRO A 1 87 ? -12.826 1.311 20.243 1.00 69.38 87 PRO A N 1
ATOM 649 C CA . PRO A 1 87 ? -11.580 2.001 20.540 1.00 69.38 87 PRO A CA 1
ATOM 650 C C . PRO A 1 87 ? -10.545 1.718 19.445 1.00 69.38 87 PRO A C 1
ATOM 652 O O . PRO A 1 87 ? -10.022 0.613 19.339 1.00 69.38 87 PRO A O 1
ATOM 655 N N . ALA A 1 88 ? -10.229 2.734 18.642 1.00 67.94 88 ALA A N 1
ATOM 656 C CA . ALA A 1 88 ? -9.157 2.656 17.657 1.00 67.94 88 ALA A CA 1
ATOM 657 C C . ALA A 1 88 ? -7.774 2.858 18.313 1.00 67.94 88 ALA A C 1
ATOM 659 O O . ALA A 1 88 ? -7.642 3.698 19.223 1.00 67.94 88 ALA A O 1
ATOM 660 N N . PRO A 1 89 ? -6.735 2.139 17.847 1.00 69.50 89 PRO A N 1
ATOM 661 C CA . PRO A 1 89 ? -5.377 2.310 18.339 1.00 69.50 89 PRO A CA 1
ATOM 662 C C . PRO A 1 89 ? -4.887 3.742 18.093 1.00 69.50 89 PRO A C 1
ATOM 664 O O . PRO A 1 89 ? -5.265 4.408 17.131 1.00 69.50 89 PRO A O 1
ATOM 667 N N . ALA A 1 90 ? -4.043 4.239 18.999 1.00 69.19 90 ALA A N 1
ATOM 668 C CA . ALA A 1 90 ? -3.500 5.596 18.902 1.00 69.19 90 ALA A CA 1
ATOM 669 C C . ALA A 1 90 ? -2.475 5.752 17.764 1.00 69.19 90 ALA A C 1
ATOM 671 O O . ALA A 1 90 ? -2.222 6.871 17.326 1.00 69.19 90 ALA A O 1
ATOM 672 N N . ARG A 1 91 ? -1.878 4.640 17.320 1.00 70.06 91 ARG A N 1
ATOM 673 C CA . ARG A 1 91 ? -0.946 4.556 16.195 1.00 70.06 91 ARG A CA 1
ATOM 674 C C . ARG A 1 91 ? -1.252 3.308 15.388 1.00 70.06 91 ARG A C 1
ATOM 676 O O . ARG A 1 91 ? -1.425 2.240 15.970 1.00 70.06 91 ARG A O 1
ATOM 683 N N . LEU A 1 92 ? -1.283 3.470 14.076 1.00 73.62 92 LEU A N 1
ATOM 684 C CA . LEU A 1 92 ? -1.512 2.405 13.116 1.00 73.62 92 LEU A CA 1
ATOM 685 C C . LEU A 1 92 ? -0.166 1.785 12.728 1.00 73.62 92 LEU A C 1
ATOM 687 O O . LEU A 1 92 ? 0.701 2.502 12.218 1.00 73.62 92 LEU A O 1
ATOM 691 N N . ARG A 1 93 ? 0.059 0.498 13.019 1.00 74.25 93 ARG A N 1
ATOM 692 C CA . ARG A 1 93 ? 1.332 -0.162 12.686 1.00 74.25 93 ARG A CA 1
ATOM 693 C C . ARG A 1 93 ? 1.216 -0.818 11.319 1.00 74.25 93 ARG A C 1
ATOM 695 O O . ARG A 1 93 ? 0.549 -1.833 11.163 1.00 74.25 93 ARG A O 1
ATOM 702 N N . ILE A 1 94 ? 1.921 -0.262 10.341 1.00 73.06 94 ILE A N 1
ATOM 703 C CA . ILE A 1 94 ? 1.987 -0.827 8.993 1.00 73.06 94 ILE A CA 1
ATOM 704 C C . ILE A 1 94 ? 3.055 -1.927 8.994 1.00 73.06 94 ILE A C 1
ATOM 706 O O . ILE A 1 94 ? 4.252 -1.620 9.032 1.00 73.06 94 ILE A O 1
ATOM 710 N N . SER A 1 95 ? 2.620 -3.190 8.957 1.00 72.56 95 SER A N 1
ATOM 711 C CA . SER A 1 95 ? 3.485 -4.369 8.801 1.00 72.56 95 SER A CA 1
ATOM 712 C C . SER A 1 95 ? 3.540 -4.849 7.342 1.00 72.56 95 SER A C 1
ATOM 714 O O . SER A 1 95 ? 2.784 -4.370 6.495 1.00 72.56 95 SER A O 1
ATOM 716 N N . LEU A 1 96 ? 4.395 -5.839 7.053 1.00 66.25 96 LEU A N 1
ATOM 717 C CA . LEU A 1 96 ? 4.536 -6.456 5.724 1.00 66.25 96 LEU A CA 1
ATOM 718 C C . LEU A 1 96 ? 3.208 -7.010 5.167 1.00 66.25 96 LEU A C 1
ATOM 720 O O . LEU A 1 96 ? 2.963 -6.945 3.967 1.00 66.25 96 LEU A O 1
ATOM 724 N N . LEU A 1 97 ? 2.349 -7.542 6.041 1.00 64.44 97 LEU A N 1
ATOM 725 C CA . LEU A 1 97 ? 1.049 -8.133 5.692 1.00 64.44 97 LEU A CA 1
ATOM 726 C C . LEU A 1 97 ? -0.110 -7.125 5.825 1.00 64.44 97 LEU A C 1
ATOM 728 O O . LEU A 1 97 ? -1.278 -7.505 5.770 1.00 64.44 97 LEU A O 1
ATOM 732 N N . GLY A 1 98 ? 0.203 -5.838 6.009 1.00 62.78 98 GLY A N 1
ATOM 733 C CA . GLY A 1 98 ? -0.772 -4.777 6.236 1.00 62.78 98 GLY A CA 1
ATOM 734 C C . GLY A 1 98 ? -1.122 -4.563 7.712 1.00 62.78 98 GLY A C 1
ATOM 735 O O . GLY A 1 98 ? -0.355 -4.913 8.613 1.00 62.78 98 GLY A O 1
ATOM 736 N N . ASP A 1 99 ? -2.276 -3.929 7.932 1.00 63.97 99 ASP A N 1
ATOM 737 C CA . ASP A 1 99 ? -2.747 -3.409 9.230 1.00 63.97 99 ASP A CA 1
ATOM 738 C C . ASP A 1 99 ? -4.069 -4.057 9.713 1.00 63.97 99 ASP A C 1
ATOM 740 O O . ASP A 1 99 ? -4.519 -3.851 10.840 1.00 63.97 99 ASP A O 1
ATOM 744 N N . ALA A 1 100 ? -4.685 -4.904 8.880 1.00 55.75 100 ALA A N 1
ATOM 745 C CA . ALA A 1 100 ? -6.065 -5.368 9.056 1.00 55.75 100 ALA A CA 1
ATOM 746 C C . ALA A 1 100 ? -6.351 -6.080 10.397 1.00 55.75 100 ALA A C 1
ATOM 748 O O . ALA A 1 100 ? -7.494 -6.100 10.844 1.00 55.75 100 ALA A O 1
ATOM 749 N N . ALA A 1 101 ? -5.339 -6.625 11.082 1.00 54.94 101 ALA A N 1
ATOM 750 C CA . ALA A 1 101 ? -5.531 -7.340 12.345 1.00 54.94 101 ALA A CA 1
ATOM 751 C C . ALA A 1 101 ? -5.587 -6.436 13.594 1.00 54.94 101 ALA A C 1
ATOM 753 O O . ALA A 1 101 ? -6.096 -6.871 14.625 1.00 54.94 101 ALA A O 1
ATOM 754 N N . GLN A 1 102 ? -5.071 -5.199 13.548 1.00 58.50 102 GLN A N 1
ATOM 755 C CA . GLN A 1 102 ? -4.947 -4.365 14.759 1.00 58.50 102 GLN A CA 1
ATOM 756 C C . GLN A 1 102 ? -6.163 -3.481 15.032 1.00 58.50 102 GLN A C 1
ATOM 758 O O . GLN A 1 102 ? -6.369 -3.043 16.165 1.00 58.50 102 GLN A O 1
ATOM 763 N N . VAL A 1 103 ? -6.966 -3.213 14.004 1.00 61.47 103 VAL A N 1
ATOM 764 C CA . VAL A 1 103 ? -8.079 -2.254 14.054 1.00 61.47 103 VAL A CA 1
ATOM 765 C C . VAL A 1 103 ? -9.435 -2.952 13.944 1.00 61.47 103 VAL A C 1
ATOM 767 O O . VAL A 1 103 ? -10.453 -2.298 13.739 1.00 61.47 103 VAL A O 1
ATOM 770 N N . TRP A 1 104 ? -9.477 -4.280 14.091 1.00 63.38 104 TRP A N 1
ATOM 771 C CA . TRP A 1 104 ? -10.728 -5.021 13.989 1.00 63.38 104 TRP A CA 1
ATOM 772 C C . TRP A 1 104 ? -11.677 -4.588 15.116 1.00 63.38 104 TRP A C 1
ATOM 774 O O . TRP A 1 104 ? -11.369 -4.816 16.293 1.00 63.38 104 TRP A O 1
ATOM 784 N N . PRO A 1 105 ? -12.810 -3.930 14.806 1.00 61.75 105 PRO A N 1
ATOM 785 C CA . PRO A 1 105 ? -13.726 -3.499 15.844 1.00 61.75 105 PRO A CA 1
ATOM 786 C C . PRO A 1 105 ? -14.268 -4.727 16.575 1.00 61.75 105 PRO A C 1
ATOM 788 O O . PRO A 1 105 ? -14.487 -5.784 15.974 1.00 61.75 105 PRO A O 1
ATOM 791 N N . ARG A 1 106 ? -14.516 -4.594 17.883 1.00 62.97 106 ARG A N 1
ATOM 792 C CA . ARG A 1 106 ? -15.348 -5.567 18.598 1.00 62.97 106 ARG A CA 1
ATOM 793 C C . ARG A 1 106 ? -16.750 -5.416 18.025 1.00 62.97 106 ARG A C 1
ATOM 795 O O . ARG A 1 106 ? -17.496 -4.535 18.436 1.00 62.97 106 ARG A O 1
ATOM 802 N N . ALA A 1 107 ? -17.049 -6.207 17.002 1.00 60.94 107 ALA A N 1
ATOM 803 C CA . ALA A 1 107 ? -18.301 -6.112 16.284 1.00 60.94 107 ALA A CA 1
ATOM 804 C C . ALA A 1 107 ? -19.449 -6.400 17.260 1.00 60.94 107 ALA A C 1
ATOM 806 O O . ALA A 1 107 ? -19.508 -7.479 17.848 1.00 60.94 107 ALA A O 1
ATOM 807 N N . ALA A 1 108 ? -20.337 -5.422 17.455 1.00 65.00 108 ALA A N 1
ATOM 808 C CA . ALA A 1 108 ? -21.532 -5.590 18.281 1.00 65.00 108 ALA A CA 1
ATOM 809 C C . ALA A 1 108 ? -22.508 -6.601 17.652 1.00 65.00 108 ALA A C 1
ATOM 811 O O . ALA A 1 108 ? -23.322 -7.205 18.347 1.00 65.00 108 ALA A O 1
ATOM 812 N N . SER A 1 109 ? -22.396 -6.808 16.336 1.00 73.56 109 SER A N 1
ATOM 813 C CA . SER A 1 109 ? -23.163 -7.773 15.559 1.00 73.56 109 SER A CA 1
ATOM 814 C C . SER A 1 109 ? -22.354 -8.320 14.373 1.00 73.56 109 SER A C 1
ATOM 816 O O . SER A 1 109 ? -21.405 -7.690 13.901 1.00 73.56 109 SER A O 1
ATOM 818 N N . ASN A 1 110 ? -22.770 -9.465 13.821 1.00 79.31 110 ASN A N 1
ATOM 819 C CA . ASN A 1 110 ? -22.160 -10.042 12.611 1.00 79.31 110 ASN A CA 1
ATOM 820 C C . ASN A 1 110 ? -22.183 -9.070 11.417 1.00 79.31 110 ASN A C 1
ATOM 822 O O . ASN A 1 110 ? -21.272 -9.071 10.589 1.00 79.31 110 ASN A O 1
ATOM 826 N N . ARG A 1 111 ? -23.210 -8.212 11.345 1.00 77.94 111 ARG A N 1
ATOM 827 C CA . ARG A 1 111 ? -23.357 -7.192 10.301 1.00 77.94 111 ARG A CA 1
ATOM 828 C C . ARG A 1 111 ? -22.268 -6.124 10.397 1.00 77.94 111 ARG A C 1
ATOM 830 O O . ARG A 1 111 ? -21.698 -5.754 9.374 1.00 77.94 111 ARG A O 1
ATOM 837 N N . ASP A 1 112 ? -21.946 -5.671 11.605 1.00 70.31 112 ASP A N 1
ATOM 838 C CA . ASP A 1 112 ? -20.910 -4.654 11.821 1.00 70.31 112 ASP A CA 1
ATOM 839 C C . ASP A 1 112 ? -19.517 -5.204 11.506 1.00 70.31 112 ASP A C 1
ATOM 841 O O . ASP A 1 112 ? -18.682 -4.501 10.939 1.00 70.31 112 ASP A O 1
ATOM 845 N N . GLY A 1 113 ? -19.291 -6.490 11.797 1.00 67.81 113 GLY A N 1
ATOM 846 C CA . GLY A 1 113 ? -18.073 -7.198 11.405 1.00 67.81 113 GLY A CA 1
ATOM 847 C C . GLY A 1 113 ? -17.920 -7.291 9.885 1.00 67.81 113 GLY A C 1
ATOM 848 O O . GLY A 1 113 ? -16.848 -7.004 9.357 1.00 67.81 113 GLY A O 1
ATOM 849 N N . ALA A 1 114 ? -19.002 -7.618 9.172 1.00 76.31 114 ALA A N 1
ATOM 850 C CA . ALA A 1 114 ? -19.003 -7.667 7.711 1.00 76.31 114 ALA A CA 1
ATOM 851 C C . ALA A 1 114 ? -18.757 -6.283 7.081 1.00 76.31 114 ALA A C 1
ATOM 853 O O . ALA A 1 114 ? -17.957 -6.158 6.156 1.00 76.31 114 ALA A O 1
ATOM 854 N N . LEU A 1 115 ? -19.393 -5.231 7.609 1.00 74.75 115 LEU A N 1
ATOM 855 C CA . LEU A 1 115 ? -19.190 -3.854 7.145 1.00 74.75 115 LEU A CA 1
ATOM 856 C C . LEU A 1 115 ? -17.756 -3.372 7.384 1.00 74.75 115 LEU A C 1
ATOM 858 O O . LEU A 1 115 ? -17.143 -2.802 6.482 1.00 74.75 115 LEU A O 1
ATOM 862 N N . ALA A 1 116 ? -17.202 -3.636 8.570 1.00 68.44 116 ALA A N 1
ATOM 863 C CA . ALA A 1 116 ? -15.826 -3.281 8.895 1.00 68.44 116 ALA A CA 1
ATOM 864 C C . ALA A 1 116 ? -14.814 -4.001 7.991 1.00 68.44 116 ALA A C 1
ATOM 866 O O . ALA A 1 116 ? -13.837 -3.380 7.579 1.00 68.44 116 ALA A O 1
ATOM 867 N N . ALA A 1 117 ? -15.063 -5.268 7.644 1.00 74.56 117 ALA A N 1
ATOM 868 C CA . ALA A 1 117 ? -14.214 -6.041 6.738 1.00 74.56 117 ALA A CA 1
ATOM 869 C C . ALA A 1 117 ? -14.275 -5.536 5.286 1.00 74.56 117 ALA A C 1
ATOM 871 O O . ALA A 1 117 ? -13.254 -5.500 4.605 1.00 74.56 117 ALA A O 1
ATOM 872 N N . LEU A 1 118 ? -15.456 -5.123 4.814 1.00 78.31 118 LEU A N 1
ATOM 873 C CA . LEU A 1 118 ? -15.668 -4.677 3.432 1.00 78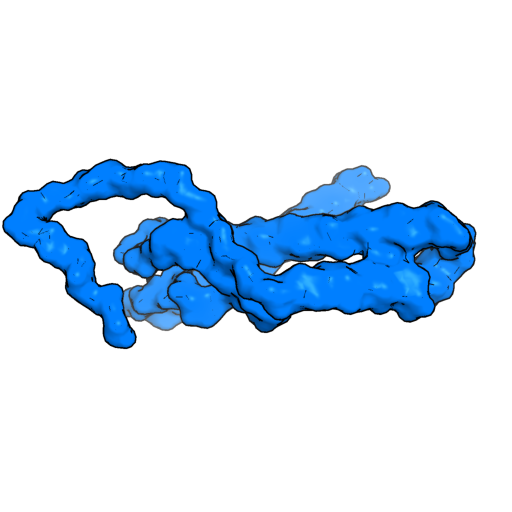.31 118 LEU A CA 1
ATOM 874 C C . LEU A 1 118 ? -15.172 -3.256 3.161 1.00 78.31 118 LEU A C 1
ATOM 876 O O . LEU A 1 118 ? -14.864 -2.927 2.018 1.00 78.31 118 LEU A O 1
ATOM 880 N N . ILE A 1 119 ? -15.067 -2.409 4.184 1.00 77.00 119 ILE A N 1
ATOM 881 C CA . ILE A 1 119 ? -14.756 -0.989 3.991 1.00 77.00 119 ILE A CA 1
ATOM 882 C C . ILE A 1 119 ? -13.367 -0.751 3.391 1.00 77.00 119 ILE A C 1
ATOM 884 O O . ILE A 1 119 ? -13.216 0.122 2.536 1.00 77.00 119 ILE A O 1
ATOM 888 N N . GLY A 1 120 ? -12.370 -1.542 3.791 1.00 67.12 120 GLY A N 1
ATOM 889 C CA . GLY A 1 120 ? -11.024 -1.468 3.233 1.00 67.12 120 GLY A CA 1
ATOM 890 C C . GLY A 1 120 ? -11.003 -1.817 1.740 1.00 67.12 120 GLY A C 1
ATOM 891 O O . GLY A 1 120 ? -10.571 -0.989 0.935 1.00 67.12 120 GLY A O 1
ATOM 892 N N . PRO A 1 121 ? -11.497 -3.002 1.333 1.00 73.94 121 PRO A N 1
ATOM 893 C CA . PRO A 1 121 ? -11.654 -3.367 -0.073 1.00 73.94 121 PRO A CA 1
ATOM 894 C C . PRO A 1 121 ? -12.473 -2.355 -0.879 1.00 73.94 121 PRO A C 1
ATOM 896 O O . PRO A 1 121 ? -12.061 -1.980 -1.973 1.00 73.94 121 PRO A O 1
ATOM 899 N N . CYS A 1 122 ? -13.589 -1.855 -0.339 1.00 77.88 122 CYS A N 1
ATOM 900 C CA . CYS A 1 122 ? -14.413 -0.848 -1.009 1.00 77.88 122 CYS A CA 1
ATOM 901 C C . CYS A 1 122 ? -13.653 0.466 -1.231 1.00 77.88 122 CYS A C 1
ATOM 903 O O . CYS A 1 122 ? -13.730 1.028 -2.319 1.00 77.88 122 CYS A O 1
ATOM 905 N N . ALA A 1 123 ? -12.875 0.941 -0.253 1.00 72.94 123 ALA A N 1
ATOM 906 C CA . ALA A 1 123 ? -12.024 2.118 -0.427 1.00 72.94 123 ALA A CA 1
ATOM 907 C C . ALA A 1 123 ? -10.963 1.896 -1.519 1.00 72.94 123 ALA A C 1
ATOM 909 O O . ALA A 1 123 ? -10.756 2.764 -2.367 1.00 72.94 123 ALA A O 1
ATOM 910 N N . SER A 1 124 ? -10.338 0.716 -1.553 1.00 72.94 124 SER A N 1
ATOM 911 C CA . SER A 1 124 ? -9.382 0.350 -2.605 1.00 72.94 124 SER A CA 1
ATOM 912 C C . SER A 1 124 ? -10.040 0.280 -3.989 1.00 72.94 124 SER A C 1
ATOM 914 O O . SER A 1 124 ? -9.470 0.773 -4.961 1.00 72.94 124 SER A O 1
ATOM 916 N N . LEU A 1 125 ? -11.256 -0.264 -4.083 1.00 72.00 125 LEU A N 1
ATOM 917 C CA . LEU A 1 125 ? -12.033 -0.324 -5.323 1.00 72.00 125 LEU A CA 1
ATOM 918 C C . LEU A 1 125 ? -12.478 1.061 -5.798 1.00 72.00 125 LEU A C 1
ATOM 920 O O . LEU A 1 125 ? -12.419 1.329 -6.992 1.00 72.00 125 LEU A O 1
ATOM 924 N N . LEU A 1 126 ? -12.872 1.956 -4.890 1.00 71.38 126 LEU A N 1
ATOM 925 C CA . LEU A 1 126 ? -13.219 3.337 -5.234 1.00 71.38 126 LEU A CA 1
ATOM 926 C C . LEU A 1 126 ? -12.004 4.105 -5.765 1.00 71.38 126 LEU A C 1
ATOM 928 O O . LEU A 1 126 ? -12.126 4.812 -6.761 1.00 71.38 126 LEU A O 1
ATOM 932 N N . LEU A 1 127 ? -10.825 3.930 -5.160 1.00 66.31 127 LEU A N 1
ATOM 933 C CA . LEU A 1 127 ? -9.581 4.527 -5.659 1.00 66.31 127 LEU A CA 1
ATOM 934 C C . LEU A 1 127 ? -9.183 3.960 -7.031 1.00 66.31 127 LEU A C 1
ATOM 936 O O . LEU A 1 127 ? -8.794 4.716 -7.923 1.00 66.31 127 LEU A O 1
ATOM 940 N N . ALA A 1 128 ? -9.315 2.646 -7.222 1.00 67.81 128 ALA A N 1
ATOM 941 C CA . ALA A 1 128 ? -9.059 2.001 -8.507 1.00 67.81 128 ALA A CA 1
ATOM 942 C C . ALA A 1 128 ? -10.058 2.455 -9.591 1.00 67.81 128 ALA A C 1
ATOM 944 O O . ALA A 1 128 ? -9.653 2.782 -10.706 1.00 67.81 128 ALA A O 1
ATOM 945 N N . GLY A 1 129 ? -11.348 2.534 -9.255 1.00 66.12 129 GLY A N 1
ATOM 946 C CA . GLY A 1 129 ? -12.414 2.986 -10.148 1.00 66.12 129 GLY A CA 1
ATOM 947 C C . GLY A 1 129 ? -12.301 4.466 -10.515 1.00 66.12 129 GLY A C 1
ATOM 948 O O . GLY A 1 129 ? -12.461 4.816 -11.680 1.00 66.12 129 GLY A O 1
ATOM 949 N N . ALA A 1 130 ? -11.934 5.332 -9.565 1.00 65.69 130 ALA A N 1
ATOM 950 C CA . ALA A 1 130 ? -11.679 6.747 -9.836 1.00 65.69 130 ALA A CA 1
ATOM 951 C C . ALA A 1 130 ? -10.540 6.940 -10.847 1.00 65.69 130 ALA A C 1
ATOM 953 O O . ALA A 1 130 ? -10.638 7.790 -11.725 1.00 65.69 130 ALA A O 1
ATOM 954 N N . ARG A 1 131 ? -9.483 6.118 -10.782 1.00 65.25 131 ARG A N 1
ATOM 955 C CA . ARG A 1 131 ? -8.423 6.121 -11.800 1.00 65.25 131 ARG A CA 1
ATOM 956 C C . ARG A 1 131 ? -8.944 5.681 -13.171 1.00 65.25 131 ARG A C 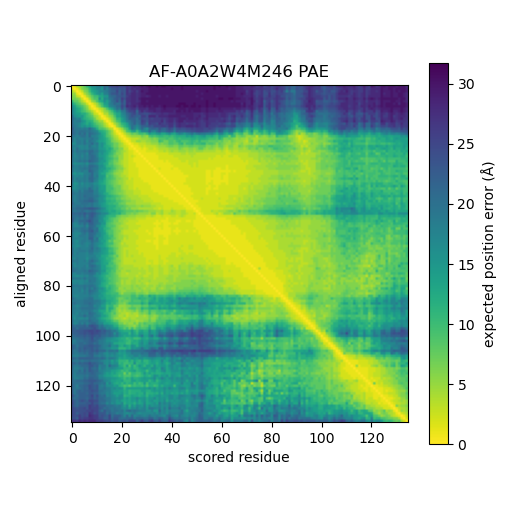1
ATOM 958 O O . ARG A 1 131 ? -8.549 6.274 -14.167 1.00 65.25 131 ARG A O 1
ATOM 965 N N . ALA A 1 132 ? -9.795 4.656 -13.227 1.00 57.75 132 ALA A N 1
ATOM 966 C CA . ALA A 1 132 ? -10.343 4.150 -14.485 1.00 57.75 132 ALA A CA 1
ATOM 967 C C . ALA A 1 132 ? -11.260 5.164 -15.192 1.00 57.75 132 ALA A C 1
ATOM 969 O O . ALA A 1 132 ? -11.289 5.182 -16.412 1.00 57.75 132 ALA A O 1
ATOM 970 N N . GLY A 1 133 ? -11.971 6.019 -14.448 1.00 58.00 133 GLY A N 1
ATOM 971 C CA . GLY A 1 133 ? -12.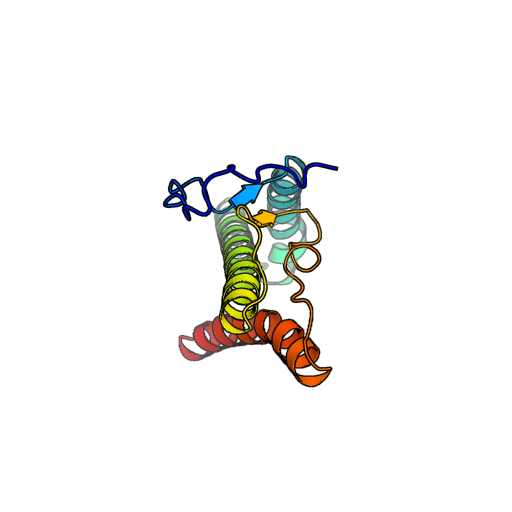836 7.062 -15.019 1.00 58.00 133 GLY A CA 1
ATOM 972 C C . GLY A 1 133 ? -12.121 8.343 -15.471 1.00 58.00 133 GLY A C 1
ATOM 973 O O . GLY A 1 133 ? -12.761 9.212 -16.053 1.00 58.00 133 GLY A O 1
ATOM 974 N N . VAL A 1 134 ? -10.824 8.490 -15.178 1.00 63.31 134 VAL A N 1
ATOM 975 C CA . VAL A 1 134 ? -9.985 9.630 -15.613 1.00 63.31 134 VAL A CA 1
ATOM 976 C C . VAL A 1 134 ? -9.176 9.288 -16.878 1.00 63.31 134 VAL A C 1
ATOM 978 O O . VAL A 1 134 ? -8.534 10.166 -17.451 1.00 63.31 134 VAL A O 1
ATOM 981 N N . TRP A 1 135 ? -9.200 8.024 -17.308 1.00 42.34 135 TRP A N 1
ATOM 982 C CA . TRP A 1 135 ? -8.550 7.517 -18.519 1.00 42.34 135 TRP A CA 1
ATOM 983 C C . TRP A 1 135 ? -9.531 7.500 -19.693 1.00 42.34 135 TRP A C 1
ATOM 985 O O . TRP A 1 135 ? -9.088 7.820 -20.816 1.00 42.34 135 TRP A O 1
#

pLDDT: mean 74.29, std 16.46, range [32.5, 97.62]